Protein AF-A0A8D8Y0D0-F1 (afdb_monomer_lite)

Organism: NCBI:txid428564

pLDDT: mean 70.78, std 22.28, range [29.39, 92.88]

Radius of gyration: 14.18 Å; chains: 1; bounding box: 34×27×38 Å

Structure (mmCIF, N/CA/C/O backbone):
data_AF-A0A8D8Y0D0-F1
#
_entry.id   AF-A0A8D8Y0D0-F1
#
loop_
_atom_site.group_PDB
_atom_site.id
_atom_site.type_symbol
_atom_site.label_atom_id
_atom_site.label_alt_id
_atom_site.label_comp_id
_atom_site.label_asym_id
_atom_site.label_entity_id
_atom_site.label_seq_id
_atom_site.pdbx_PDB_ins_code
_atom_site.Cartn_x
_atom_site.Cartn_y
_atom_site.Cartn_z
_atom_site.occupancy
_atom_site.B_iso_or_equiv
_atom_site.auth_seq_id
_atom_site.auth_comp_id
_atom_site.auth_asym_id
_atom_site.auth_atom_id
_atom_site.pdbx_PDB_model_num
ATOM 1 N N . ARG A 1 1 ? 10.462 10.811 3.595 1.00 80.69 1 ARG A N 1
ATOM 2 C CA . ARG A 1 1 ? 9.677 10.534 4.827 1.00 80.69 1 ARG A CA 1
ATOM 3 C C . ARG A 1 1 ? 9.565 11.772 5.717 1.00 80.69 1 ARG A C 1
ATOM 5 O O . ARG A 1 1 ? 8.461 12.280 5.846 1.00 80.69 1 ARG A O 1
ATOM 12 N N . ASP A 1 2 ? 10.661 12.318 6.252 1.00 87.62 2 ASP A N 1
ATOM 13 C CA . ASP A 1 2 ? 10.603 13.405 7.258 1.00 87.62 2 ASP A CA 1
ATOM 14 C C . ASP A 1 2 ? 9.928 14.690 6.764 1.00 87.62 2 ASP A C 1
ATOM 16 O O . ASP A 1 2 ? 9.122 15.289 7.474 1.00 87.62 2 ASP A O 1
ATOM 20 N N . PHE A 1 3 ? 10.175 15.067 5.507 1.00 91.62 3 PHE A N 1
ATOM 21 C CA . PHE A 1 3 ? 9.491 16.192 4.868 1.00 91.62 3 PHE A CA 1
ATOM 22 C C . PHE A 1 3 ? 7.961 16.020 4.840 1.00 91.62 3 PHE A C 1
ATOM 24 O O . PHE A 1 3 ? 7.227 16.948 5.175 1.00 91.62 3 PHE A O 1
ATOM 31 N N . LEU A 1 4 ? 7.476 14.825 4.479 1.00 88.56 4 LEU A N 1
ATOM 32 C CA . LEU A 1 4 ? 6.043 14.533 4.383 1.00 88.56 4 LEU A CA 1
ATOM 33 C C . LEU A 1 4 ? 5.380 14.515 5.758 1.00 88.56 4 LEU A C 1
ATOM 35 O O . LEU A 1 4 ? 4.315 15.097 5.907 1.00 88.56 4 LEU A O 1
ATOM 39 N N . LYS A 1 5 ? 6.038 13.946 6.773 1.00 88.19 5 LYS A N 1
ATOM 40 C CA . LYS A 1 5 ? 5.553 13.986 8.161 1.00 88.19 5 LYS A CA 1
ATOM 41 C C . LYS A 1 5 ? 5.421 15.408 8.698 1.00 88.19 5 LYS A C 1
ATOM 43 O O . LYS A 1 5 ? 4.452 15.730 9.372 1.00 88.19 5 LYS A O 1
ATOM 48 N N . LYS A 1 6 ? 6.391 16.274 8.385 1.00 92.38 6 LYS A N 1
ATOM 49 C CA . LYS A 1 6 ? 6.339 17.687 8.778 1.00 92.38 6 LYS A CA 1
ATOM 50 C C . LYS A 1 6 ? 5.194 18.429 8.082 1.00 92.38 6 LYS A C 1
ATOM 52 O O . LYS A 1 6 ? 4.593 19.313 8.682 1.00 92.38 6 LYS A O 1
ATOM 57 N N . LYS A 1 7 ? 4.919 18.098 6.817 1.00 92.81 7 LYS A N 1
ATOM 58 C CA . LYS A 1 7 ? 3.881 18.748 6.004 1.00 92.81 7 LYS A CA 1
ATOM 59 C C . LYS A 1 7 ? 2.469 18.231 6.306 1.00 92.81 7 LYS A C 1
ATOM 61 O O . LYS A 1 7 ? 1.521 19.005 6.229 1.00 92.81 7 LYS A O 1
ATOM 66 N N . PHE A 1 8 ? 2.344 16.954 6.651 1.00 91.81 8 PHE A N 1
ATOM 67 C CA . PHE A 1 8 ? 1.085 16.264 6.914 1.00 91.81 8 PHE A CA 1
ATOM 68 C C . PHE A 1 8 ? 1.165 15.556 8.277 1.00 91.81 8 PHE A C 1
ATOM 70 O O . PHE A 1 8 ? 1.502 14.371 8.336 1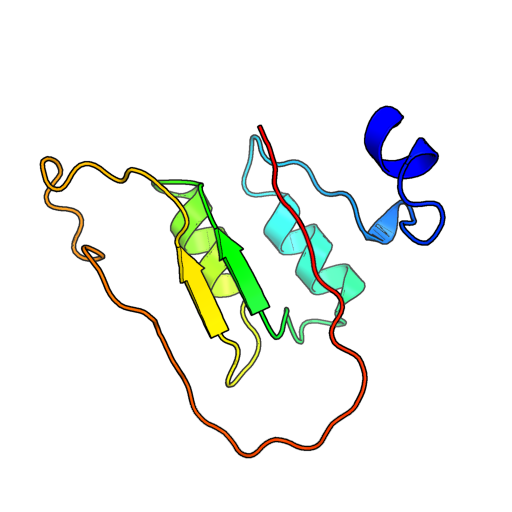.00 91.81 8 PHE A O 1
ATOM 77 N N . PRO A 1 9 ? 0.890 16.269 9.384 1.00 89.44 9 PRO A N 1
ATOM 78 C CA . PRO A 1 9 ? 1.052 15.743 10.743 1.00 89.44 9 PRO A CA 1
ATOM 79 C C . PRO A 1 9 ? 0.106 14.580 11.084 1.00 89.44 9 PRO A C 1
ATOM 81 O O . PRO A 1 9 ? 0.351 13.859 12.045 1.00 89.44 9 PRO A O 1
ATOM 84 N N . GLN A 1 10 ? -0.953 14.371 10.298 1.00 91.31 10 GLN A N 1
ATOM 85 C CA . GLN A 1 10 ? -1.840 13.212 10.410 1.00 91.31 10 GLN A CA 1
ATOM 86 C C . GLN A 1 10 ? -1.202 11.903 9.913 1.00 91.31 10 GLN A C 1
ATOM 88 O O . GLN A 1 10 ? -1.723 10.828 10.198 1.00 91.31 10 GLN A O 1
ATOM 93 N N . LEU A 1 11 ? -0.099 11.974 9.154 1.00 88.94 11 LEU A N 1
ATOM 94 C CA . LEU A 1 11 ? 0.587 10.790 8.644 1.00 88.94 11 LEU A CA 1
ATOM 95 C C . LEU A 1 11 ? 1.530 10.221 9.703 1.00 88.94 11 LEU A C 1
ATOM 97 O O . LEU A 1 11 ? 2.509 10.850 10.111 1.00 88.94 11 LEU A O 1
ATOM 101 N N . THR A 1 12 ? 1.261 8.985 10.100 1.00 88.88 12 THR A N 1
ATOM 102 C CA . THR A 1 12 ? 2.088 8.223 11.036 1.00 88.88 12 THR A CA 1
ATOM 103 C C . THR A 1 12 ? 3.062 7.319 10.288 1.00 88.88 12 THR A C 1
ATOM 105 O O . THR A 1 12 ? 3.014 7.190 9.068 1.00 88.88 12 THR A O 1
ATOM 108 N N . ASP A 1 13 ? 3.950 6.645 11.017 1.00 86.38 13 ASP A N 1
ATOM 109 C CA . ASP A 1 13 ? 4.896 5.702 10.414 1.00 86.38 13 ASP A CA 1
ATOM 110 C C . ASP A 1 13 ? 4.266 4.512 9.712 1.00 86.38 13 ASP A C 1
ATOM 112 O O . ASP A 1 13 ? 4.819 4.021 8.733 1.00 86.38 13 ASP A O 1
ATOM 116 N N . LYS A 1 14 ? 3.069 4.127 10.140 1.00 88.38 14 LYS A N 1
ATOM 117 C CA . LYS A 1 14 ? 2.263 3.096 9.492 1.00 88.38 14 LYS A CA 1
ATOM 118 C C . LYS A 1 14 ? 1.880 3.480 8.062 1.00 88.38 14 LYS A C 1
ATOM 120 O O . LYS A 1 14 ? 1.664 2.608 7.231 1.00 88.38 14 LYS A O 1
ATOM 125 N N . ASN A 1 15 ? 1.853 4.778 7.748 1.00 86.94 15 ASN A N 1
ATOM 126 C CA . ASN A 1 15 ? 1.488 5.280 6.428 1.00 86.94 15 ASN A CA 1
ATOM 127 C C . ASN A 1 15 ? 2.656 5.295 5.423 1.00 86.94 15 ASN A C 1
ATOM 129 O O . ASN A 1 15 ? 2.448 5.631 4.259 1.00 86.94 15 ASN A O 1
ATOM 133 N N . PHE A 1 16 ? 3.881 4.959 5.845 1.00 89.44 16 PHE A N 1
ATOM 134 C CA . PHE A 1 16 ? 5.068 5.013 4.991 1.00 89.44 16 PHE A CA 1
ATOM 135 C C . PHE A 1 16 ? 5.663 3.620 4.771 1.00 89.44 16 PHE A C 1
ATOM 137 O O . PHE A 1 16 ? 6.186 3.013 5.701 1.00 89.44 16 PHE A O 1
ATOM 144 N N . ALA A 1 17 ? 5.664 3.172 3.516 1.00 89.25 17 ALA A N 1
ATOM 145 C CA . ALA A 1 17 ? 6.344 1.961 3.061 1.00 89.25 17 ALA A CA 1
ATOM 146 C C . ALA A 1 17 ? 7.474 2.292 2.066 1.00 89.25 17 ALA A C 1
ATOM 148 O O . ALA A 1 17 ? 7.592 3.431 1.605 1.00 89.25 17 ALA A O 1
ATOM 149 N N . ASN A 1 18 ? 8.329 1.314 1.750 1.00 85.69 18 ASN A N 1
ATOM 150 C CA . ASN A 1 18 ? 9.398 1.485 0.765 1.00 85.69 18 ASN A CA 1
ATOM 151 C C . ASN A 1 18 ? 8.835 1.402 -0.662 1.00 85.69 18 ASN A C 1
ATOM 153 O O . ASN A 1 18 ? 8.147 0.445 -0.992 1.00 85.69 18 ASN A O 1
ATOM 157 N N . SER A 1 19 ? 9.151 2.380 -1.510 1.00 81.06 19 SER A N 1
ATOM 158 C CA . SER A 1 19 ? 8.720 2.430 -2.915 1.00 81.06 19 SER A CA 1
ATOM 159 C C . SER A 1 19 ? 9.738 1.842 -3.900 1.00 81.06 19 SER A C 1
ATOM 161 O O . SER A 1 19 ? 9.472 1.808 -5.096 1.00 81.06 19 SER A O 1
ATOM 163 N N . ARG A 1 20 ? 10.920 1.414 -3.429 1.00 81.06 20 ARG A N 1
ATOM 164 C CA . ARG A 1 20 ? 12.005 0.889 -4.286 1.00 81.06 20 ARG A CA 1
ATOM 165 C C . ARG A 1 20 ? 11.986 -0.627 -4.461 1.00 81.06 20 ARG A C 1
ATOM 167 O O . ARG A 1 20 ? 12.780 -1.160 -5.229 1.00 81.06 20 ARG A O 1
ATOM 174 N N . ASP A 1 21 ? 11.128 -1.313 -3.724 1.00 86.62 21 ASP A N 1
ATOM 175 C CA . ASP A 1 21 ? 10.952 -2.758 -3.767 1.00 86.62 21 ASP A CA 1
ATOM 176 C C . ASP A 1 21 ? 9.475 -3.102 -3.530 1.00 86.62 21 ASP A C 1
ATOM 178 O O . ASP A 1 21 ? 8.653 -2.223 -3.290 1.00 86.62 21 ASP A O 1
ATOM 182 N N . THR A 1 22 ? 9.122 -4.383 -3.598 1.00 88.56 22 THR A N 1
ATOM 183 C CA . THR A 1 22 ? 7.751 -4.863 -3.372 1.00 88.56 22 THR A CA 1
ATOM 184 C C . THR A 1 22 ? 7.411 -5.049 -1.887 1.00 88.56 22 THR A C 1
ATOM 186 O O . THR A 1 22 ? 6.344 -5.568 -1.562 1.00 88.56 22 THR A O 1
ATOM 189 N N . SER A 1 23 ? 8.271 -4.616 -0.950 1.00 89.75 23 SER A N 1
ATOM 190 C CA . SER A 1 23 ? 8.020 -4.793 0.491 1.00 89.75 23 SER A CA 1
ATOM 191 C C . SER A 1 23 ? 6.808 -4.001 0.988 1.00 89.75 23 SER A C 1
ATOM 193 O O . SER A 1 23 ? 6.212 -4.368 2.007 1.00 89.75 23 SER A O 1
ATOM 195 N N . PHE A 1 24 ? 6.388 -2.965 0.249 1.00 89.44 24 PHE A N 1
ATOM 196 C CA . PHE A 1 24 ? 5.165 -2.225 0.549 1.00 89.44 24 PHE A CA 1
ATOM 197 C C . PHE A 1 24 ? 3.920 -3.109 0.554 1.00 89.44 24 PHE A C 1
ATOM 199 O O . PHE A 1 24 ? 3.005 -2.830 1.319 1.00 89.44 24 PHE A O 1
ATOM 206 N N . GLU A 1 25 ? 3.892 -4.187 -0.232 1.00 90.25 25 GLU A N 1
ATOM 207 C CA . GLU A 1 25 ? 2.750 -5.099 -0.287 1.00 90.25 25 GLU A CA 1
ATOM 208 C C . GLU A 1 25 ? 2.490 -5.729 1.081 1.00 90.25 25 GLU A C 1
ATOM 210 O O . GLU A 1 25 ? 1.396 -5.633 1.636 1.00 90.25 25 GLU A O 1
ATOM 215 N N . GLN A 1 26 ? 3.534 -6.301 1.684 1.00 91.62 26 GLN A N 1
ATOM 216 C CA . GLN A 1 26 ? 3.426 -6.901 3.011 1.00 91.62 26 GLN A CA 1
ATOM 217 C C . GLN A 1 26 ? 3.124 -5.860 4.086 1.00 91.62 26 GLN A C 1
ATOM 219 O O . GLN A 1 26 ? 2.390 -6.149 5.028 1.00 91.62 26 GLN A O 1
ATOM 224 N N . HIS A 1 27 ? 3.688 -4.658 3.960 1.00 91.69 27 HIS A N 1
ATOM 225 C CA . HIS A 1 27 ? 3.427 -3.563 4.889 1.00 91.69 27 HIS A CA 1
ATOM 226 C C . HIS A 1 27 ? 1.952 -3.147 4.862 1.00 91.69 27 HIS A C 1
ATOM 228 O O . HIS A 1 27 ? 1.306 -3.108 5.905 1.00 91.69 27 HIS A O 1
ATOM 234 N N . ILE A 1 28 ? 1.396 -2.911 3.671 1.00 90.62 28 ILE A N 1
ATOM 235 C CA . ILE A 1 28 ? -0.002 -2.507 3.489 1.00 90.62 28 ILE A CA 1
ATOM 236 C C . ILE A 1 28 ? -0.945 -3.596 3.990 1.00 90.62 28 ILE A C 1
ATOM 238 O O . ILE A 1 28 ? -1.877 -3.298 4.733 1.00 90.62 28 ILE A O 1
ATOM 242 N N . LEU A 1 29 ? -0.702 -4.861 3.640 1.00 90.06 29 LEU A N 1
ATOM 243 C CA . LEU A 1 29 ? -1.549 -5.962 4.099 1.00 90.06 29 LEU A CA 1
ATOM 244 C C . LEU A 1 29 ? -1.521 -6.109 5.623 1.00 90.06 29 LEU A C 1
ATOM 246 O O . LEU A 1 29 ? -2.555 -6.384 6.216 1.00 90.06 29 LEU A O 1
ATOM 250 N N . ARG A 1 30 ? -0.379 -5.877 6.279 1.00 92.88 30 ARG A N 1
ATOM 251 C CA . ARG A 1 30 ? -0.301 -5.898 7.749 1.00 92.88 30 ARG A CA 1
ATOM 252 C C . ARG A 1 30 ? -1.074 -4.753 8.390 1.00 92.88 30 ARG A C 1
ATOM 254 O O . ARG A 1 30 ? -1.767 -4.980 9.370 1.00 92.88 30 ARG A O 1
ATOM 261 N N . GLU A 1 31 ? -0.972 -3.544 7.848 1.00 91.88 31 GLU A N 1
ATOM 262 C CA . GLU A 1 31 ? -1.669 -2.375 8.404 1.00 91.88 31 GLU A CA 1
ATOM 263 C C . GLU A 1 31 ? -3.169 -2.340 8.063 1.00 91.88 31 GLU A C 1
ATOM 265 O O . GLU A 1 31 ? -3.911 -1.564 8.659 1.00 91.88 31 GLU A O 1
ATOM 270 N N . THR A 1 32 ? -3.621 -3.167 7.115 1.00 90.50 32 THR A N 1
ATOM 271 C CA . THR A 1 32 ? -5.029 -3.275 6.692 1.00 90.50 32 THR A CA 1
ATOM 272 C C . THR A 1 32 ? -5.674 -4.606 7.083 1.00 90.50 32 THR A C 1
ATOM 274 O O . THR A 1 32 ? -6.737 -4.937 6.559 1.00 90.50 32 THR A O 1
ATOM 277 N N . ASP A 1 33 ? -5.039 -5.391 7.959 1.00 91.81 33 ASP A N 1
ATOM 278 C CA . ASP A 1 33 ? -5.508 -6.718 8.389 1.00 91.81 33 ASP A CA 1
ATOM 279 C C . ASP A 1 33 ? -5.846 -7.660 7.213 1.00 91.81 33 ASP A C 1
ATOM 281 O O . ASP A 1 33 ? -6.802 -8.434 7.236 1.00 91.81 33 ASP A O 1
ATOM 285 N N . GLY A 1 34 ? -5.063 -7.569 6.137 1.00 90.50 34 GLY A N 1
ATOM 286 C CA . GLY A 1 34 ? -5.224 -8.349 4.912 1.00 90.50 34 GLY A CA 1
ATOM 287 C C . GLY A 1 34 ? -6.340 -7.866 3.983 1.00 90.50 34 GLY A C 1
ATOM 288 O O . GLY A 1 34 ? -6.536 -8.466 2.929 1.00 90.50 34 GLY A O 1
ATOM 289 N N . ARG A 1 35 ? -7.059 -6.790 4.330 1.00 92.44 35 ARG A N 1
ATOM 290 C CA . ARG A 1 35 ? -8.135 -6.227 3.500 1.00 92.44 35 ARG A CA 1
ATOM 291 C C . ARG A 1 35 ? -7.609 -5.567 2.227 1.00 92.44 35 ARG A C 1
ATOM 293 O O . ARG A 1 35 ? -8.282 -5.629 1.202 1.00 92.44 35 ARG A O 1
ATOM 300 N N . GLY A 1 36 ? -6.445 -4.924 2.305 1.00 90.50 36 GLY A N 1
ATOM 301 C CA . GLY A 1 36 ? -5.937 -4.047 1.255 1.00 90.50 36 GLY A CA 1
ATOM 302 C C . GLY A 1 36 ? -6.504 -2.626 1.334 1.00 90.50 36 GLY A C 1
ATOM 303 O O . GLY A 1 36 ? -7.091 -2.218 2.341 1.00 90.50 36 GLY A O 1
ATOM 304 N N . VAL A 1 37 ? -6.305 -1.858 0.262 1.00 88.69 37 VAL A N 1
ATOM 305 C CA . VAL A 1 37 ? -6.692 -0.442 0.158 1.00 88.69 37 VAL A CA 1
ATOM 306 C C . VAL A 1 37 ? -7.836 -0.224 -0.825 1.00 88.69 37 VAL A C 1
ATOM 308 O O . VAL A 1 37 ? -7.937 -0.898 -1.848 1.00 88.69 37 VAL A O 1
ATOM 311 N N . ASP A 1 38 ? -8.685 0.758 -0.533 1.00 88.44 38 ASP A N 1
ATOM 312 C CA . ASP A 1 38 ? -9.843 1.096 -1.370 1.00 88.44 38 ASP A CA 1
ATOM 313 C C . ASP A 1 38 ? -9.456 1.870 -2.629 1.00 88.44 38 ASP A C 1
ATOM 315 O O . ASP A 1 38 ? -10.149 1.808 -3.642 1.00 88.44 38 ASP A O 1
ATOM 319 N N . LEU A 1 39 ? -8.356 2.619 -2.580 1.00 85.00 39 LEU A N 1
ATOM 320 C CA . LEU A 1 39 ? -7.867 3.385 -3.713 1.00 85.00 39 LEU A CA 1
ATOM 321 C C . LEU A 1 39 ? -6.349 3.317 -3.778 1.00 85.00 39 LEU A C 1
ATOM 323 O O . LEU A 1 39 ? -5.651 3.550 -2.793 1.00 85.00 39 LEU A O 1
ATOM 327 N N . VAL A 1 40 ? -5.856 3.048 -4.977 1.00 87.19 40 VAL A N 1
ATOM 328 C CA . VAL A 1 40 ? -4.443 3.116 -5.314 1.00 87.19 40 VAL A CA 1
ATOM 329 C C . VAL A 1 40 ? -4.236 4.238 -6.313 1.00 87.19 40 VAL A C 1
ATOM 331 O O . VAL A 1 40 ? -4.883 4.269 -7.357 1.00 87.19 40 VAL A O 1
ATOM 334 N N . LEU A 1 41 ? -3.267 5.100 -6.019 1.00 84.81 41 LEU A N 1
ATOM 335 C CA . LEU A 1 41 ? -2.666 6.008 -6.983 1.00 84.81 41 LEU A CA 1
ATOM 336 C C . LEU A 1 41 ? -1.278 5.476 -7.351 1.00 84.81 41 LEU A C 1
ATOM 338 O O . LEU A 1 41 ? -0.342 5.603 -6.561 1.00 84.81 41 LEU A O 1
ATOM 342 N N . ASN A 1 42 ? -1.152 4.851 -8.517 1.00 83.62 42 ASN A N 1
ATOM 343 C CA . ASN A 1 42 ? 0.085 4.213 -8.948 1.00 83.62 42 ASN A CA 1
ATOM 344 C C . ASN A 1 42 ? 0.828 5.062 -9.982 1.00 83.62 42 ASN A C 1
ATOM 346 O O . ASN A 1 42 ? 0.223 5.694 -10.841 1.00 83.62 42 ASN A O 1
ATOM 350 N N . SER A 1 43 ? 2.153 5.051 -9.894 1.00 79.06 43 SER A N 1
ATOM 351 C CA . SER A 1 43 ? 3.055 5.587 -10.919 1.00 79.06 43 SER A CA 1
ATOM 352 C C . SER A 1 43 ? 4.252 4.656 -11.158 1.00 79.06 43 SER A C 1
ATOM 354 O O . SER A 1 43 ? 5.276 5.083 -11.691 1.00 79.06 43 SER A O 1
ATOM 356 N N . LEU A 1 44 ? 4.171 3.418 -10.656 1.00 76.69 44 LEU A N 1
ATOM 357 C CA . LEU A 1 44 ? 5.231 2.412 -10.686 1.00 76.69 44 LEU A CA 1
ATOM 358 C C . LEU A 1 44 ? 4.966 1.412 -11.819 1.00 76.69 44 LEU A C 1
ATOM 360 O O . LEU A 1 44 ? 3.821 1.049 -12.070 1.00 76.69 44 LEU A O 1
ATOM 364 N N . ALA A 1 45 ? 6.019 0.918 -12.467 1.00 76.94 45 ALA A N 1
ATOM 365 C CA . ALA A 1 45 ? 5.919 -0.028 -13.580 1.00 76.94 45 ALA A CA 1
ATOM 366 C C . ALA A 1 45 ? 6.481 -1.419 -13.223 1.00 76.94 45 ALA A C 1
ATOM 368 O O . ALA A 1 45 ? 7.141 -1.605 -12.197 1.00 76.94 45 ALA A O 1
ATOM 369 N N . GLY A 1 46 ? 6.236 -2.402 -14.094 1.00 79.56 46 GLY A N 1
ATOM 370 C CA . GLY A 1 46 ? 6.794 -3.754 -13.985 1.00 79.56 46 GLY A CA 1
ATOM 371 C C . GLY A 1 46 ? 6.286 -4.532 -12.767 1.00 79.56 46 GLY A C 1
ATOM 372 O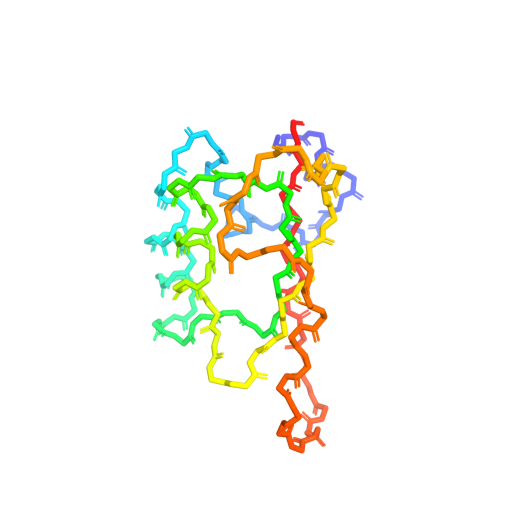 O . GLY A 1 46 ? 5.104 -4.493 -12.440 1.00 79.56 46 GLY A O 1
ATOM 373 N N . GLU A 1 47 ? 7.178 -5.235 -12.069 1.00 77.69 47 GLU A N 1
ATOM 374 C CA . GLU A 1 47 ? 6.841 -6.061 -10.893 1.00 77.69 47 GLU A CA 1
ATOM 375 C C . GLU A 1 47 ? 6.134 -5.282 -9.774 1.00 77.69 47 GLU A C 1
ATOM 377 O O . GLU A 1 47 ? 5.266 -5.814 -9.077 1.00 77.69 47 GLU A O 1
ATOM 382 N N . MET A 1 48 ? 6.460 -3.996 -9.624 1.00 82.31 48 MET A N 1
ATOM 383 C CA . MET A 1 48 ? 5.824 -3.141 -8.624 1.00 82.31 48 MET A CA 1
ATOM 384 C C . MET A 1 48 ? 4.361 -2.868 -8.968 1.00 82.31 48 MET A C 1
ATOM 386 O O . MET A 1 48 ? 3.542 -2.850 -8.060 1.00 82.31 48 MET A O 1
ATOM 390 N N . LEU A 1 49 ? 4.004 -2.747 -10.253 1.00 82.19 49 LEU A N 1
ATOM 391 C CA . LEU A 1 49 ? 2.610 -2.589 -10.679 1.00 82.19 49 LEU A CA 1
ATOM 392 C C . LEU A 1 49 ? 1.766 -3.786 -10.226 1.00 82.19 49 LEU A C 1
ATOM 394 O O . LEU A 1 49 ? 0.704 -3.612 -9.628 1.00 82.19 49 LEU A O 1
ATOM 398 N N . PHE A 1 50 ? 2.263 -5.006 -10.450 1.00 83.38 50 PHE A N 1
ATOM 399 C CA . PHE A 1 50 ? 1.568 -6.218 -10.019 1.00 83.38 50 PHE A CA 1
ATOM 400 C C . PHE A 1 50 ? 1.433 -6.293 -8.494 1.00 83.38 50 PHE A C 1
ATOM 402 O O . PHE A 1 50 ? 0.377 -6.685 -7.998 1.00 83.38 50 PHE A O 1
ATOM 409 N N . ALA A 1 51 ? 2.465 -5.890 -7.746 1.00 86.12 51 ALA A N 1
ATOM 410 C CA . ALA A 1 51 ? 2.397 -5.796 -6.287 1.00 86.12 51 ALA A CA 1
ATOM 411 C C . ALA A 1 51 ? 1.359 -4.766 -5.820 1.00 86.12 51 ALA A C 1
ATOM 413 O O . ALA A 1 51 ? 0.579 -5.045 -4.911 1.00 86.12 51 ALA A O 1
ATOM 414 N N . THR A 1 52 ? 1.270 -3.615 -6.485 1.00 84.88 52 THR A N 1
ATOM 415 C CA . THR A 1 52 ? 0.267 -2.595 -6.180 1.00 84.88 52 THR A CA 1
ATOM 416 C C . THR A 1 52 ? -1.157 -3.100 -6.430 1.00 84.88 52 THR A C 1
ATOM 418 O O . THR A 1 52 ? -2.034 -2.889 -5.595 1.00 84.88 52 THR A O 1
ATOM 421 N N . VAL A 1 53 ? -1.400 -3.823 -7.529 1.00 84.38 53 VAL A N 1
ATOM 422 C CA . VAL A 1 53 ? -2.721 -4.415 -7.817 1.00 84.38 53 VAL A CA 1
ATOM 423 C C . VAL A 1 53 ? -3.126 -5.434 -6.746 1.00 84.38 53 VAL A C 1
ATOM 425 O O . VAL A 1 53 ? -4.284 -5.451 -6.335 1.00 84.38 53 VAL A O 1
ATOM 428 N N . ARG A 1 54 ? -2.187 -6.241 -6.234 1.00 86.44 54 ARG A N 1
ATOM 429 C CA . ARG A 1 54 ? -2.458 -7.192 -5.136 1.00 86.44 54 ARG A CA 1
ATOM 430 C C . ARG A 1 54 ? -2.811 -6.518 -3.810 1.00 86.44 54 ARG A C 1
ATOM 432 O O . ARG A 1 54 ? -3.437 -7.146 -2.964 1.00 86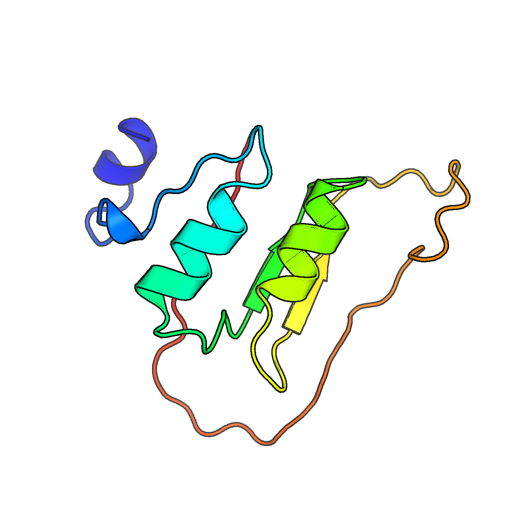.44 54 ARG A O 1
ATOM 439 N N . CYS A 1 55 ? -2.445 -5.251 -3.634 1.00 89.06 55 CYS A N 1
ATOM 440 C CA . CYS A 1 55 ? -2.810 -4.477 -2.450 1.00 89.06 55 CYS A CA 1
ATOM 441 C C . CYS A 1 55 ? -4.248 -3.944 -2.499 1.00 89.06 55 CYS A C 1
ATOM 443 O O . CYS A 1 55 ? -4.706 -3.378 -1.508 1.00 89.06 55 CYS A O 1
ATOM 445 N N . LEU A 1 56 ? -4.948 -4.061 -3.630 1.00 89.19 56 LEU A N 1
ATOM 446 C CA . LEU A 1 56 ? -6.281 -3.497 -3.798 1.00 89.19 56 LEU A CA 1
ATOM 447 C C . LEU A 1 56 ? -7.330 -4.352 -3.077 1.00 89.19 56 LEU A C 1
ATOM 449 O O . LEU A 1 56 ? -7.400 -5.567 -3.261 1.00 89.19 56 LEU A O 1
ATOM 453 N N . ALA A 1 57 ? -8.167 -3.705 -2.271 1.00 89.69 57 ALA A N 1
ATOM 454 C CA . ALA A 1 57 ? -9.295 -4.356 -1.627 1.00 89.69 57 ALA A CA 1
ATOM 455 C C . ALA A 1 57 ? -10.352 -4.780 -2.657 1.00 89.69 57 ALA A C 1
ATOM 457 O O . ALA A 1 57 ? -10.397 -4.299 -3.796 1.00 89.69 57 ALA A O 1
ATOM 458 N N . LYS A 1 58 ? -11.265 -5.665 -2.240 1.00 84.62 58 LYS A N 1
ATOM 459 C CA . LYS A 1 58 ? -12.450 -5.991 -3.040 1.00 84.62 58 LYS A CA 1
ATOM 460 C C . LYS A 1 58 ? -13.217 -4.699 -3.348 1.00 84.62 58 LYS A C 1
ATOM 462 O O . LYS A 1 58 ? -13.574 -3.974 -2.428 1.00 84.62 58 LYS A O 1
ATOM 467 N N . ALA A 1 59 ? -13.471 -4.455 -4.635 1.00 82.25 59 ALA A N 1
ATOM 468 C CA . ALA A 1 59 ? -14.077 -3.228 -5.162 1.00 82.25 59 ALA A CA 1
ATOM 469 C C . ALA A 1 59 ? -13.272 -1.932 -4.948 1.00 82.25 59 ALA A C 1
ATOM 471 O O . ALA A 1 59 ? -13.823 -0.831 -4.994 1.00 82.25 59 ALA A O 1
ATOM 472 N N . GLY A 1 60 ? -11.958 -2.052 -4.763 1.00 81.00 60 GLY A N 1
ATOM 473 C CA . GLY A 1 60 ? -11.077 -0.899 -4.797 1.00 81.00 60 GLY A CA 1
ATOM 474 C C . GLY A 1 60 ? -10.936 -0.309 -6.204 1.00 81.00 60 GLY A C 1
ATOM 475 O O . GLY A 1 60 ? -11.272 -0.925 -7.219 1.00 81.00 60 GLY A O 1
ATOM 476 N N . ARG A 1 61 ? -10.415 0.915 -6.258 1.00 82.69 61 ARG A N 1
ATOM 477 C CA . ARG A 1 61 ? -10.188 1.686 -7.480 1.00 82.69 61 ARG A CA 1
ATOM 478 C C . ARG A 1 61 ? -8.700 1.835 -7.732 1.00 82.69 61 ARG A C 1
ATOM 480 O O . ARG A 1 61 ? -7.944 2.217 -6.840 1.00 82.69 61 ARG A O 1
ATOM 487 N N . PHE A 1 62 ? -8.292 1.577 -8.964 1.00 82.44 62 PHE A N 1
ATOM 488 C CA . PHE A 1 62 ? -6.908 1.728 -9.380 1.00 82.44 62 PHE A CA 1
ATOM 489 C C . PHE A 1 62 ? -6.786 2.924 -10.323 1.00 82.44 62 PHE A C 1
ATOM 491 O O . PHE A 1 62 ? -7.424 2.957 -11.378 1.00 82.44 62 PHE A O 1
ATOM 498 N N . LEU A 1 63 ? -5.982 3.911 -9.931 1.00 80.81 63 LEU A N 1
ATOM 499 C CA . LEU A 1 63 ? -5.708 5.111 -10.707 1.00 80.81 63 LEU A CA 1
ATOM 500 C C . LEU A 1 63 ? -4.226 5.151 -11.085 1.00 80.81 63 LEU A C 1
ATOM 502 O O . LEU A 1 63 ? -3.364 5.364 -10.237 1.00 80.81 63 LEU A O 1
ATOM 506 N N . GLU A 1 64 ? -3.944 4.979 -12.371 1.00 79.12 64 GLU A N 1
ATOM 507 C CA . GLU A 1 64 ? -2.595 5.101 -12.922 1.00 79.12 64 GLU A CA 1
ATOM 508 C C . GLU A 1 64 ? -2.307 6.565 -13.279 1.00 79.12 64 GLU A C 1
ATOM 510 O O . GLU A 1 64 ? -2.989 7.161 -14.114 1.00 79.12 64 GLU A O 1
ATOM 515 N N . VAL A 1 65 ? -1.284 7.145 -12.654 1.00 71.12 65 VAL A N 1
ATOM 516 C CA . VAL A 1 65 ? -0.747 8.477 -12.957 1.00 71.12 65 VAL A CA 1
ATOM 517 C C . VAL A 1 65 ? 0.728 8.327 -13.308 1.00 71.12 65 VAL A C 1
ATOM 519 O O . VAL A 1 65 ? 1.633 8.788 -12.616 1.00 71.12 65 VAL A O 1
ATOM 522 N N . GLY A 1 66 ? 0.965 7.653 -14.426 1.00 59.75 66 GLY A N 1
ATOM 523 C CA . GLY A 1 66 ? 2.243 7.627 -15.116 1.00 59.75 66 GLY A CA 1
ATOM 524 C C . GLY A 1 66 ? 2.090 8.216 -16.515 1.00 59.75 66 GLY A C 1
ATOM 525 O O . GLY A 1 66 ? 1.091 7.979 -17.192 1.00 59.75 66 GLY A O 1
ATOM 526 N N . LYS A 1 67 ? 3.116 8.928 -17.000 1.00 50.44 67 LYS A N 1
ATOM 527 C CA . LYS A 1 67 ? 3.383 8.987 -18.447 1.00 50.44 67 LYS A CA 1
ATOM 528 C C . LYS A 1 67 ? 3.906 7.607 -18.856 1.00 50.44 67 LYS A C 1
ATOM 530 O O . LYS A 1 67 ? 5.089 7.472 -19.153 1.00 50.44 67 LYS A O 1
ATOM 535 N N . LEU A 1 68 ? 3.075 6.569 -18.772 1.00 47.25 68 LEU A N 1
ATOM 536 C CA . LEU A 1 68 ? 3.442 5.305 -19.383 1.00 47.25 68 LEU A CA 1
ATOM 537 C C . LEU A 1 68 ? 3.233 5.497 -20.879 1.00 47.25 68 LEU A C 1
ATOM 539 O O . LEU A 1 68 ? 2.119 5.518 -21.398 1.00 47.25 68 LEU A O 1
ATOM 543 N N . ASP A 1 69 ? 4.358 5.805 -21.499 1.00 44.19 69 ASP A N 1
ATOM 544 C CA . ASP A 1 69 ? 4.620 5.768 -22.915 1.00 44.19 69 ASP A CA 1
ATOM 545 C C . ASP A 1 69 ? 3.847 4.594 -23.541 1.00 44.19 69 ASP A C 1
ATOM 547 O O . ASP A 1 69 ? 4.026 3.439 -23.156 1.00 44.19 69 ASP A O 1
ATOM 551 N N . LEU A 1 70 ? 2.962 4.892 -24.497 1.00 43.91 70 LEU A N 1
ATOM 552 C CA . LEU A 1 70 ? 2.204 3.914 -25.297 1.00 43.91 70 LEU A CA 1
ATOM 553 C C . LEU A 1 70 ? 3.127 3.022 -26.164 1.00 43.91 70 LEU A C 1
ATOM 555 O O . LEU A 1 70 ? 2.657 2.344 -27.075 1.00 43.91 70 LEU A O 1
ATOM 559 N N . SER A 1 71 ? 4.440 3.087 -25.940 1.00 41.41 71 SER A N 1
ATOM 560 C CA . SER A 1 71 ? 5.506 2.506 -26.747 1.00 41.41 71 SER A CA 1
ATOM 561 C C . SER A 1 71 ? 5.875 1.089 -26.310 1.00 41.41 71 SER A C 1
ATOM 563 O O . SER A 1 71 ? 6.187 0.269 -27.172 1.00 41.41 71 SER A O 1
ATOM 565 N N . ASP A 1 72 ? 5.766 0.763 -25.020 1.00 43.41 72 ASP A N 1
ATOM 566 C CA . ASP A 1 72 ? 5.982 -0.594 -24.530 1.00 43.41 72 ASP A CA 1
ATOM 567 C C . ASP A 1 72 ? 4.640 -1.273 -24.298 1.00 43.41 72 ASP A C 1
ATOM 569 O O . ASP A 1 72 ? 3.906 -0.972 -23.359 1.00 43.41 72 ASP A O 1
ATOM 573 N N . ASN A 1 73 ? 4.360 -2.201 -25.209 1.00 42.47 73 ASN A N 1
ATOM 574 C CA . ASN A 1 73 ? 3.224 -3.107 -25.356 1.00 42.47 73 ASN A CA 1
ATOM 575 C C . ASN A 1 73 ? 2.968 -3.990 -24.105 1.00 42.47 73 ASN A C 1
ATOM 577 O O . ASN A 1 73 ? 2.810 -5.207 -24.202 1.00 42.47 73 ASN A O 1
ATOM 581 N N . SER A 1 74 ? 2.956 -3.409 -22.904 1.00 44.44 74 SER A N 1
ATOM 582 C CA . SER A 1 74 ? 2.476 -4.078 -21.707 1.00 44.44 74 SER A CA 1
ATOM 583 C C . SER A 1 74 ? 0.960 -4.245 -21.862 1.00 44.44 74 SER A C 1
ATOM 585 O O . SER A 1 74 ? 0.272 -3.290 -22.234 1.00 44.44 74 SER A O 1
ATOM 587 N N . PRO A 1 75 ? 0.397 -5.430 -21.583 1.00 45.53 75 PRO A N 1
ATOM 588 C CA . PRO A 1 75 ? -1.037 -5.690 -21.732 1.00 45.53 75 PRO A CA 1
ATOM 589 C C . PRO A 1 75 ? -1.929 -4.893 -20.753 1.00 45.53 75 PRO A C 1
ATOM 591 O O . PRO A 1 75 ? -3.111 -5.190 -20.619 1.00 45.53 75 PRO A O 1
ATOM 594 N N . LEU A 1 76 ? -1.385 -3.874 -20.078 1.00 48.28 76 LEU A N 1
ATOM 595 C CA . LEU A 1 76 ? -2.075 -2.970 -19.157 1.00 48.28 76 LEU A CA 1
ATOM 596 C C . LEU A 1 76 ? -2.063 -1.515 -19.668 1.00 48.28 76 LEU A C 1
ATOM 598 O O . LEU A 1 76 ? -2.055 -0.562 -18.891 1.00 48.28 76 LEU A O 1
ATOM 602 N N . GLY A 1 77 ? -2.075 -1.335 -20.992 1.00 39.84 77 GLY A N 1
ATOM 603 C CA . GLY A 1 77 ? -2.277 -0.040 -21.637 1.00 39.84 77 GLY A CA 1
ATOM 604 C C . GLY A 1 77 ? -3.712 0.470 -21.463 1.00 39.84 77 GLY A C 1
ATOM 605 O O . GLY A 1 77 ? -4.613 0.041 -22.174 1.00 39.84 77 GLY A O 1
ATOM 606 N N . MET A 1 78 ? -3.881 1.424 -20.541 1.00 47.06 78 MET A N 1
ATOM 607 C CA . MET A 1 78 ? -5.078 2.236 -20.271 1.00 47.06 78 MET A CA 1
ATOM 608 C C . MET A 1 78 ? -6.358 1.493 -19.856 1.00 47.06 78 MET A C 1
ATOM 610 O O . MET A 1 78 ? -7.163 1.090 -20.691 1.00 47.06 78 MET A O 1
ATOM 614 N N . SER A 1 79 ? -6.681 1.517 -18.560 1.00 42.34 79 SER A N 1
ATOM 615 C CA . SER A 1 79 ? -8.073 1.771 -18.180 1.00 42.34 79 SER A CA 1
ATOM 616 C C . SER A 1 79 ? -8.206 2.231 -16.739 1.00 42.34 79 SER A C 1
ATOM 618 O O . SER A 1 79 ? -7.631 1.657 -15.819 1.00 42.34 79 SER A O 1
ATOM 620 N N . TYR A 1 80 ? -9.009 3.270 -16.566 1.00 44.94 80 TYR A N 1
ATOM 621 C CA . TYR A 1 80 ? -9.598 3.685 -15.307 1.00 44.94 80 TYR A CA 1
ATOM 622 C C . TYR A 1 80 ? -10.426 2.490 -14.792 1.00 44.94 80 TYR A C 1
ATOM 624 O O . TYR A 1 80 ? -11.565 2.298 -15.216 1.00 44.94 80 TYR A O 1
ATOM 632 N N . LEU A 1 81 ? -9.843 1.616 -13.962 1.00 46.12 81 LEU A N 1
ATOM 633 C CA . LEU A 1 81 ? -10.559 0.468 -13.398 1.00 46.12 81 LEU A CA 1
ATOM 634 C C . LEU A 1 81 ? -11.503 0.982 -12.305 1.00 46.12 81 LEU A C 1
ATOM 636 O O . LEU A 1 81 ? -11.183 0.999 -11.116 1.00 46.12 81 LEU A O 1
ATOM 640 N N . LEU A 1 82 ? -12.674 1.445 -12.739 1.00 40.81 82 LEU A N 1
ATOM 641 C CA . LEU A 1 82 ? -13.834 1.666 -11.890 1.00 40.81 82 LEU A CA 1
ATOM 642 C C . LEU A 1 82 ? -14.496 0.315 -11.638 1.00 40.81 82 LEU A C 1
ATOM 644 O O . LEU A 1 82 ? -15.330 -0.132 -12.421 1.00 40.81 82 LEU A O 1
ATOM 648 N N . PHE A 1 83 ? -14.142 -0.330 -10.531 1.00 41.50 83 PHE A N 1
ATOM 649 C CA . PHE A 1 83 ? -15.057 -1.282 -9.921 1.00 41.50 83 PHE A CA 1
ATOM 650 C C . PHE A 1 83 ? -16.085 -0.480 -9.120 1.00 41.50 83 PHE A C 1
ATOM 652 O O . PHE A 1 83 ? -15.774 0.115 -8.088 1.00 41.50 83 PHE A O 1
ATOM 659 N N . GLU A 1 84 ? -17.313 -0.402 -9.628 1.00 34.62 84 GLU A N 1
ATOM 660 C CA . GLU A 1 84 ? -18.444 0.055 -8.830 1.00 34.62 84 GLU A CA 1
ATOM 661 C C . GLU A 1 84 ? -18.916 -1.097 -7.940 1.00 34.62 84 GLU A C 1
ATOM 663 O O . GLU A 1 84 ? -19.479 -2.080 -8.416 1.00 34.62 84 GLU A O 1
ATOM 668 N N . SER A 1 85 ? -18.712 -0.976 -6.632 1.00 36.72 85 SER A N 1
ATOM 669 C CA . SER A 1 85 ? -19.664 -1.539 -5.678 1.00 36.72 85 SER A CA 1
ATOM 670 C C . SER A 1 85 ? -20.120 -0.425 -4.749 1.00 36.72 85 SER A C 1
ATOM 672 O O . SER A 1 85 ? -19.303 0.393 -4.327 1.00 36.72 85 SER A O 1
ATOM 674 N N . GLU A 1 86 ? -21.426 -0.384 -4.509 1.00 34.25 86 GLU A N 1
ATOM 675 C CA . GLU A 1 86 ? -22.190 0.685 -3.864 1.00 34.25 86 GLU A CA 1
ATOM 676 C C . GLU A 1 86 ? -21.479 1.369 -2.685 1.00 34.25 86 GLU A C 1
ATOM 678 O O . GLU A 1 86 ? -21.007 0.740 -1.738 1.00 34.25 86 GLU A O 1
ATOM 683 N N . LEU A 1 87 ? -21.428 2.700 -2.768 1.00 36.72 87 LEU A N 1
ATOM 684 C CA . LEU A 1 87 ? -20.863 3.596 -1.768 1.00 36.72 87 LEU A CA 1
ATOM 685 C C . LEU A 1 87 ? -21.690 3.551 -0.476 1.00 36.72 87 LEU A C 1
ATOM 687 O O . LEU A 1 87 ? -22.802 4.071 -0.429 1.00 36.72 87 LEU A O 1
ATOM 691 N N . SER A 1 88 ? -21.096 3.039 0.599 1.00 30.59 88 SER A N 1
ATOM 692 C CA . SER A 1 88 ? -21.410 3.501 1.950 1.00 30.59 88 SER A CA 1
ATOM 693 C C . SER A 1 88 ? -20.211 4.293 2.448 1.00 30.59 88 SER A C 1
ATOM 695 O O . SER A 1 88 ? -19.154 3.731 2.724 1.00 30.59 88 SER A O 1
ATOM 697 N N . SER A 1 89 ? -20.376 5.612 2.515 1.00 37.94 89 SER A N 1
ATOM 698 C CA . SER A 1 89 ? -19.432 6.562 3.098 1.00 37.94 89 SER A CA 1
ATOM 699 C C . SER A 1 89 ? -18.950 6.069 4.460 1.00 37.94 89 SER A C 1
ATOM 701 O O . SER A 1 89 ? -19.801 5.816 5.304 1.00 37.94 89 SER A O 1
ATOM 703 N N . ASN A 1 9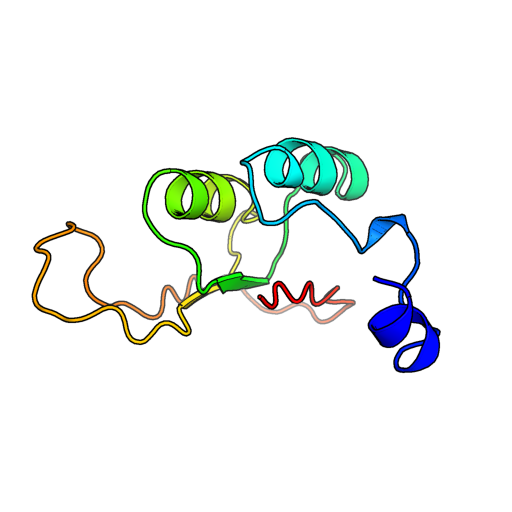0 ? -17.635 5.905 4.648 1.00 37.03 90 ASN A N 1
ATOM 704 C CA . ASN A 1 90 ? -16.852 6.287 5.836 1.00 37.03 90 ASN A CA 1
ATOM 705 C C . ASN A 1 90 ? -15.379 5.853 5.647 1.00 37.03 90 ASN A C 1
ATOM 707 O O . ASN A 1 90 ? -15.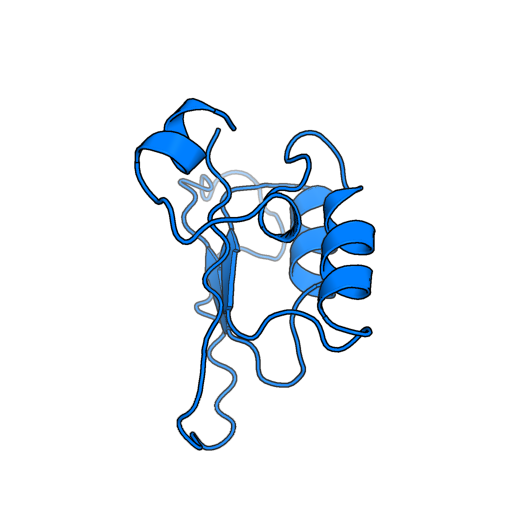102 4.697 5.350 1.00 37.03 90 ASN A O 1
ATOM 711 N N . ASP A 1 91 ? -14.474 6.822 5.810 1.00 38.59 91 ASP A N 1
ATOM 712 C CA . ASP A 1 91 ? -13.015 6.724 5.992 1.00 38.59 91 ASP A CA 1
ATOM 713 C C . ASP A 1 91 ? -12.161 6.028 4.910 1.00 38.59 91 ASP A C 1
ATOM 715 O O . ASP A 1 91 ? -11.904 4.829 4.930 1.00 38.59 91 ASP A O 1
ATOM 719 N N . CYS A 1 92 ? -11.611 6.845 4.000 1.00 37.88 92 CYS A N 1
ATOM 720 C CA . CYS A 1 92 ? -10.648 6.441 2.971 1.00 37.88 92 CYS A CA 1
ATOM 721 C C . CYS A 1 92 ? -9.218 6.880 3.366 1.00 37.88 92 CYS A C 1
ATOM 723 O O . CYS A 1 92 ? -8.922 8.081 3.328 1.00 37.88 92 CYS A O 1
ATOM 725 N N . PRO A 1 93 ? -8.307 5.966 3.751 1.00 38.28 93 PRO A N 1
ATOM 726 C CA . PRO A 1 93 ? -6.909 6.309 3.985 1.00 38.28 93 PRO A CA 1
ATOM 727 C C . PRO A 1 93 ? -6.170 6.407 2.642 1.00 38.28 93 PRO A C 1
ATOM 729 O O . PRO A 1 93 ? -5.840 5.405 2.014 1.00 38.28 93 PRO A O 1
ATOM 732 N N . ILE A 1 94 ? -5.907 7.633 2.184 1.00 39.00 94 ILE A N 1
ATOM 733 C CA . ILE A 1 94 ? -5.159 7.894 0.946 1.00 39.00 94 ILE A CA 1
ATOM 734 C C . ILE A 1 94 ? -3.663 7.649 1.197 1.00 39.00 94 ILE A C 1
ATOM 7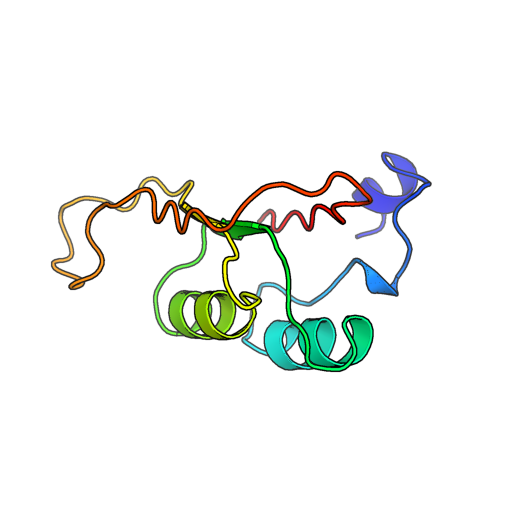36 O O . ILE A 1 94 ? -3.031 8.382 1.960 1.00 39.00 94 ILE A O 1
ATOM 740 N N . PHE A 1 95 ? -3.080 6.652 0.528 1.00 42.47 95 PHE A N 1
ATOM 741 C CA . PHE A 1 95 ? -1.632 6.433 0.486 1.00 42.47 95 PHE A CA 1
ATOM 742 C C . PHE A 1 95 ? -1.040 7.074 -0.777 1.00 42.47 95 PHE A C 1
ATOM 744 O O . PHE A 1 95 ? -1.420 6.734 -1.895 1.00 42.47 95 PHE A O 1
ATOM 751 N N . PHE A 1 96 ? -0.095 8.001 -0.597 1.00 34.94 96 PHE A N 1
ATOM 752 C CA . PHE A 1 96 ? 0.681 8.603 -1.684 1.00 34.94 96 PHE A CA 1
ATOM 753 C C . PHE A 1 96 ? 2.052 7.929 -1.785 1.00 34.94 96 PHE A C 1
ATOM 755 O O . PHE A 1 96 ? 2.840 7.992 -0.840 1.00 34.94 96 PHE A O 1
ATOM 762 N N . SER A 1 97 ? 2.363 7.353 -2.947 1.00 30.73 97 SER A N 1
ATOM 763 C CA . SER A 1 97 ? 3.737 7.043 -3.349 1.00 30.73 97 SER A CA 1
ATOM 764 C C . SER A 1 97 ? 4.239 8.177 -4.247 1.00 30.73 97 SER A C 1
ATOM 766 O O . SER A 1 97 ? 3.582 8.535 -5.220 1.00 30.73 97 SER A O 1
ATOM 768 N N . SER A 1 98 ? 5.369 8.789 -3.896 1.00 29.39 98 SER A N 1
ATOM 769 C CA . SER A 1 98 ? 6.068 9.779 -4.725 1.00 29.39 98 SER A CA 1
ATOM 770 C C . SER A 1 98 ? 7.553 9.429 -4.736 1.00 29.39 98 SER A C 1
ATOM 772 O O . SER A 1 98 ? 8.077 9.008 -3.701 1.00 29.39 98 SER A O 1
ATOM 774 N N . ASN A 1 99 ? 8.183 9.613 -5.904 1.00 35.88 99 ASN A N 1
ATOM 775 C CA . ASN A 1 99 ? 9.621 9.443 -6.170 1.00 35.88 99 ASN A CA 1
ATOM 776 C C . ASN A 1 99 ? 10.530 10.075 -5.107 1.00 35.88 99 ASN A C 1
ATOM 778 O O . ASN A 1 99 ? 10.201 11.194 -4.644 1.00 35.88 99 ASN A O 1
#

Secondary structure (DSSP, 8-state):
-HHHHHH-TT--GGG---SSSTHHHHHHHHHTTT--EEEEEE---THHHHHHHHTEEEEEEEEE-S---TTS--TT----B-------------PBP--

Sequence (99 aa):
RDFLKKKFPQLTDKNFANSRDTSFEQHILRETDGRGVDLVLNSLAGEMLFATVRCLAKAGRFLEVGKLDLSDNSPLGMSYLLFESELSSNDCPIFFSSN

Foldseek 3Di:
DVVVCVVPVPDDPLLDDDPPDLVVLVSQCVSVVNQAAQEDEDADDDPNVVSNVSRHGDQHWYHYDYPPPPPDPDVCPDDRPRRDDDDDDDDHDDRDDDD

InterPro domains:
  IPR036291 NAD(P)-binding domain superfamily [SSF51735] (11-83)
  IPR050091 Polyketide and Nonribosomal Peptide Biosynthesis Enzymes [PTHR43775] (1-87)